Protein AF-A0A1E3PBG1-F1 (afdb_monomer)

Structure (mmCIF, N/CA/C/O backbone):
data_AF-A0A1E3PBG1-F1
#
_entry.id   AF-A0A1E3PBG1-F1
#
loop_
_atom_site.group_PDB
_atom_site.id
_atom_site.type_symbol
_atom_site.label_atom_id
_atom_site.label_alt_id
_atom_site.label_comp_id
_atom_site.label_asym_id
_atom_site.label_entity_id
_atom_site.label_seq_id
_atom_site.pdbx_PDB_ins_code
_atom_site.Cartn_x
_atom_site.Cartn_y
_atom_site.Cartn_z
_atom_site.occupancy
_atom_site.B_iso_or_equiv
_atom_site.auth_seq_id
_atom_site.auth_comp_id
_atom_site.auth_asym_id
_atom_site.auth_atom_id
_atom_site.pdbx_PDB_model_num
ATOM 1 N N . PHE A 1 1 ? -12.358 2.895 -7.546 1.00 63.84 1 PHE A N 1
ATOM 2 C CA . PHE A 1 1 ? -11.305 1.902 -7.284 1.00 63.84 1 PHE A CA 1
ATOM 3 C C . PHE A 1 1 ? -11.435 1.479 -5.840 1.00 63.84 1 PHE A C 1
ATOM 5 O O . PHE A 1 1 ? -11.546 2.349 -4.984 1.00 63.84 1 PHE A O 1
ATOM 12 N N . GLU A 1 2 ? -11.497 0.178 -5.599 1.00 81.00 2 GLU A N 1
ATOM 13 C CA . GLU A 1 2 ? -11.548 -0.421 -4.264 1.00 81.00 2 GLU A CA 1
ATOM 14 C C . GLU A 1 2 ? -10.369 -1.388 -4.160 1.00 81.00 2 GLU A C 1
ATOM 16 O O . GLU A 1 2 ? -9.977 -1.957 -5.180 1.00 81.00 2 GLU A O 1
ATOM 21 N N . TYR A 1 3 ? -9.791 -1.512 -2.965 1.00 85.19 3 TYR A N 1
ATOM 22 C CA . TYR A 1 3 ? -8.651 -2.393 -2.719 1.00 85.19 3 TYR A CA 1
ATOM 23 C C . TYR A 1 3 ? -9.061 -3.583 -1.853 1.00 85.19 3 TYR A C 1
ATOM 25 O O . TYR A 1 3 ? -9.925 -3.469 -0.980 1.00 85.19 3 TYR A O 1
ATOM 33 N N . ALA A 1 4 ? -8.416 -4.721 -2.070 1.00 87.88 4 ALA A N 1
ATOM 34 C CA . ALA A 1 4 ? -8.630 -5.942 -1.311 1.00 87.88 4 ALA A CA 1
ATOM 35 C C . ALA A 1 4 ? -7.569 -6.136 -0.219 1.00 87.88 4 ALA A C 1
ATOM 37 O O . ALA A 1 4 ? -6.464 -5.594 -0.258 1.00 87.88 4 ALA A O 1
ATOM 38 N N . LEU A 1 5 ? -7.918 -6.951 0.777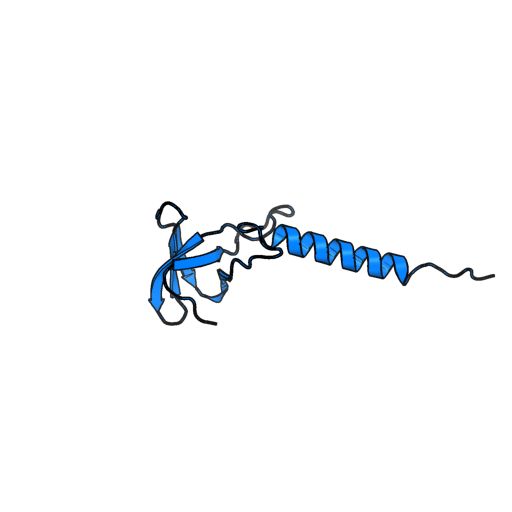 1.00 89.00 5 LEU A N 1
ATOM 39 C CA . LEU A 1 5 ? -6.992 -7.382 1.818 1.00 89.00 5 LEU A CA 1
ATOM 40 C C . LEU A 1 5 ? -5.760 -8.057 1.193 1.00 89.00 5 LEU A C 1
ATOM 42 O O . LEU A 1 5 ? -5.897 -8.949 0.360 1.00 89.00 5 LEU A O 1
ATOM 46 N N . GLY A 1 6 ? -4.564 -7.657 1.625 1.00 85.81 6 GLY A N 1
ATOM 47 C CA . GLY A 1 6 ? -3.296 -8.196 1.131 1.00 85.81 6 GLY A CA 1
ATOM 48 C C . GLY A 1 6 ? -2.783 -7.561 -0.164 1.00 85.81 6 GLY A C 1
ATOM 49 O O . GLY A 1 6 ? -1.672 -7.884 -0.579 1.00 85.81 6 GLY A O 1
ATOM 50 N N . GLU A 1 7 ? -3.528 -6.643 -0.787 1.00 87.44 7 GLU A N 1
ATOM 51 C CA . GLU A 1 7 ? -3.024 -5.930 -1.961 1.00 87.44 7 GLU A CA 1
ATOM 52 C C . GLU A 1 7 ? -1.848 -5.016 -1.623 1.00 87.44 7 GLU A C 1
ATOM 54 O O . GLU A 1 7 ? -1.773 -4.412 -0.547 1.00 87.44 7 GLU A O 1
ATOM 59 N N . LEU A 1 8 ? -0.933 -4.909 -2.588 1.00 87.62 8 LEU A N 1
ATOM 60 C CA . LEU A 1 8 ? 0.242 -4.063 -2.489 1.00 87.62 8 LEU A CA 1
ATOM 61 C C . LEU A 1 8 ? -0.066 -2.664 -3.010 1.00 87.62 8 LEU A C 1
ATOM 63 O O . LEU A 1 8 ? -0.466 -2.470 -4.160 1.00 87.62 8 LEU A O 1
ATOM 67 N N . VAL A 1 9 ? 0.185 -1.677 -2.161 1.00 86.50 9 VAL A N 1
ATOM 68 C CA . VAL A 1 9 ? -0.072 -0.270 -2.447 1.00 86.50 9 VAL A CA 1
ATOM 69 C C . VAL A 1 9 ? 1.129 0.591 -2.086 1.00 86.50 9 VAL A C 1
ATOM 71 O O . VAL A 1 9 ? 1.965 0.250 -1.248 1.00 86.50 9 VAL A O 1
ATOM 74 N N . MET A 1 10 ? 1.200 1.746 -2.724 1.00 85.56 10 MET A N 1
ATOM 75 C CA . MET A 1 10 ? 2.097 2.837 -2.383 1.00 85.56 10 MET A CA 1
ATOM 76 C C . MET A 1 10 ? 1.269 3.956 -1.741 1.00 85.56 10 MET A C 1
ATOM 78 O O . MET A 1 10 ? 0.106 4.167 -2.091 1.00 85.56 10 MET A O 1
ATOM 82 N N . VAL A 1 11 ? 1.866 4.687 -0.802 1.00 84.06 11 VAL A N 1
ATOM 83 C CA . VAL A 1 11 ? 1.206 5.772 -0.064 1.00 84.06 11 VAL A CA 1
ATOM 84 C C . VAL A 1 11 ? 1.801 7.118 -0.466 1.00 84.06 11 VAL A C 1
ATOM 86 O O . VAL A 1 11 ? 3.023 7.292 -0.484 1.00 84.06 11 VAL A O 1
ATOM 89 N N . LYS A 1 12 ? 0.934 8.104 -0.726 1.00 76.75 12 LYS A N 1
ATOM 90 C CA . LYS A 1 12 ? 1.324 9.483 -1.043 1.00 76.75 12 LYS A CA 1
ATOM 91 C C . LYS A 1 12 ? 2.009 10.142 0.153 1.00 76.75 12 LYS A C 1
ATOM 93 O O . LYS A 1 12 ? 1.401 10.294 1.215 1.00 76.75 12 LYS A O 1
ATOM 98 N N . ASN A 1 13 ? 3.244 10.604 -0.024 1.00 69.06 13 ASN A N 1
ATOM 99 C CA . ASN A 1 13 ? 3.946 11.343 1.024 1.00 69.06 13 ASN A CA 1
ATOM 100 C C . ASN A 1 13 ? 3.466 12.812 1.068 1.00 69.06 13 ASN A C 1
ATOM 102 O O . ASN A 1 13 ? 3.249 13.436 0.029 1.00 69.06 13 ASN A O 1
ATOM 106 N N . VAL A 1 14 ? 3.255 13.368 2.267 1.00 58.22 14 VAL A N 1
ATOM 107 C CA . VAL A 1 14 ? 2.683 14.726 2.454 1.00 58.22 14 VAL A CA 1
ATOM 108 C C . VAL A 1 14 ? 3.772 15.789 2.586 1.00 58.22 14 VAL A C 1
ATOM 110 O O . VAL A 1 14 ? 3.537 16.964 2.302 1.00 58.22 14 VAL A O 1
ATOM 113 N N . LYS A 1 15 ? 4.980 15.397 3.011 1.00 56.59 15 LYS A N 1
ATOM 114 C CA . LYS A 1 15 ? 6.097 16.330 3.175 1.00 56.59 15 LYS A CA 1
ATOM 115 C C . LYS A 1 15 ? 6.711 16.642 1.810 1.00 56.59 15 LYS A C 1
ATOM 117 O O . LYS A 1 15 ? 7.408 15.825 1.224 1.00 56.59 15 LYS A O 1
ATOM 122 N N . LYS A 1 16 ? 6.418 17.845 1.310 1.00 45.78 16 LYS A N 1
ATOM 123 C CA . LYS A 1 16 ? 7.002 18.425 0.097 1.00 45.78 16 LYS A CA 1
ATOM 124 C C . LYS A 1 16 ? 8.463 18.806 0.355 1.00 45.78 16 LYS A C 1
ATOM 126 O O . LYS A 1 16 ? 8.728 19.912 0.819 1.00 45.78 16 LYS A O 1
ATOM 131 N N . THR A 1 17 ? 9.411 17.941 0.022 1.00 48.06 17 THR A N 1
ATOM 132 C CA . THR A 1 17 ? 10.768 18.399 -0.313 1.00 48.06 17 THR A CA 1
ATOM 133 C C . THR A 1 17 ? 10.940 18.296 -1.8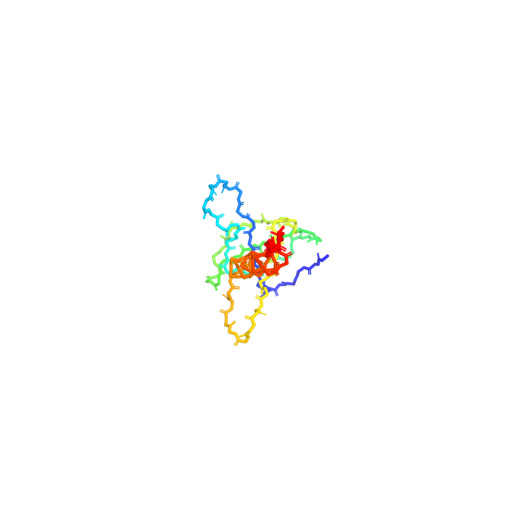28 1.00 48.06 17 THR A C 1
ATOM 135 O O . THR A 1 17 ? 10.372 17.407 -2.458 1.00 48.06 17 THR A O 1
ATOM 138 N N . LYS A 1 18 ? 11.674 19.233 -2.446 1.00 45.59 18 LYS A N 1
ATOM 139 C CA . LYS A 1 18 ? 11.844 19.324 -3.915 1.00 45.59 18 LYS A CA 1
ATOM 140 C C . LYS A 1 18 ? 12.493 18.080 -4.554 1.00 45.59 18 LYS A C 1
ATOM 142 O O . LYS A 1 18 ? 12.547 18.005 -5.776 1.00 45.59 18 LYS A O 1
ATOM 147 N N . PHE A 1 19 ? 12.966 17.130 -3.747 1.00 48.62 19 PHE A N 1
ATOM 148 C CA . PHE A 1 19 ? 13.683 15.932 -4.180 1.00 48.62 19 PHE A CA 1
ATOM 149 C C . PHE A 1 19 ? 13.049 14.617 -3.696 1.00 48.62 19 PHE A C 1
ATOM 151 O O . PHE A 1 19 ? 13.505 13.554 -4.113 1.00 48.62 19 PHE A O 1
ATOM 158 N N . ASP A 1 20 ? 11.996 14.656 -2.869 1.00 45.78 20 ASP A N 1
ATOM 159 C CA . ASP A 1 20 ? 11.293 13.440 -2.451 1.00 45.78 20 ASP A CA 1
ATOM 160 C C . ASP A 1 20 ? 10.325 13.005 -3.544 1.00 45.78 20 ASP A C 1
ATOM 162 O O . ASP A 1 20 ? 9.269 13.605 -3.760 1.00 45.78 20 ASP A O 1
ATOM 166 N N . VAL A 1 21 ? 10.685 11.933 -4.242 1.00 48.72 21 VAL A N 1
ATOM 167 C CA . VAL A 1 21 ? 9.871 11.324 -5.291 1.00 48.72 21 VAL A CA 1
ATOM 168 C C . VAL A 1 21 ? 8.703 10.547 -4.658 1.00 48.72 21 VAL A C 1
ATOM 170 O O . VAL A 1 21 ? 8.690 9.328 -4.574 1.00 48.72 21 VAL A O 1
ATOM 173 N N . PHE A 1 22 ? 7.732 11.316 -4.166 1.00 53.09 22 PHE A N 1
ATOM 174 C CA . PHE A 1 22 ? 6.272 11.151 -4.117 1.00 53.09 22 PHE A CA 1
ATOM 175 C C . PHE A 1 22 ? 5.579 9.861 -3.645 1.00 53.09 22 PHE A C 1
ATOM 177 O O . PHE A 1 22 ? 4.349 9.882 -3.548 1.00 53.09 22 PHE A O 1
ATOM 184 N N . SER A 1 23 ? 6.270 8.794 -3.237 1.00 60.50 23 SER A N 1
ATOM 185 C CA . SER A 1 23 ? 5.576 7.606 -2.711 1.00 60.50 23 SER A CA 1
ATOM 186 C C . SER A 1 23 ? 6.430 6.744 -1.793 1.00 60.50 23 SER A C 1
ATOM 188 O O . SER A 1 23 ? 7.520 6.344 -2.182 1.00 60.50 23 SER A O 1
ATOM 190 N N . ASN A 1 24 ? 5.896 6.375 -0.627 1.00 70.56 24 ASN A N 1
ATOM 191 C CA . ASN A 1 24 ? 6.497 5.356 0.238 1.00 70.56 24 ASN A CA 1
ATOM 192 C C . ASN A 1 24 ? 5.790 4.013 0.024 1.00 70.56 24 ASN A C 1
ATOM 194 O O . ASN A 1 24 ? 4.566 3.978 -0.115 1.00 70.56 24 ASN A O 1
ATOM 198 N N . GLY A 1 25 ? 6.552 2.922 0.010 1.00 72.88 25 GLY A N 1
ATOM 199 C CA . GLY A 1 25 ? 6.041 1.564 -0.163 1.00 72.88 25 GLY A CA 1
ATOM 200 C C . GLY A 1 25 ? 7.051 0.659 -0.876 1.00 72.88 25 GLY A C 1
ATOM 201 O O . GLY A 1 25 ? 8.195 1.073 -1.078 1.00 72.88 25 GLY A O 1
ATOM 202 N N . PRO A 1 26 ? 6.649 -0.560 -1.264 1.00 84.69 26 PRO A N 1
ATOM 203 C CA . PRO A 1 26 ? 5.291 -1.105 -1.174 1.00 84.69 26 PRO A CA 1
ATOM 204 C C . PRO A 1 26 ? 4.856 -1.468 0.247 1.00 84.69 26 PRO A C 1
ATOM 206 O O . PRO A 1 26 ? 5.654 -1.896 1.082 1.00 84.69 26 PRO A O 1
ATOM 209 N N . PHE A 1 27 ? 3.559 -1.331 0.492 1.00 88.69 27 PHE A N 1
ATOM 210 C CA . PHE A 1 27 ? 2.877 -1.681 1.732 1.00 88.69 27 PHE A CA 1
ATOM 211 C C . PHE A 1 27 ? 1.666 -2.566 1.446 1.00 88.69 27 PHE A C 1
ATOM 213 O O . PHE A 1 27 ? 1.215 -2.641 0.310 1.00 88.69 27 PHE A O 1
ATOM 220 N N . LEU A 1 28 ? 1.142 -3.223 2.476 1.00 91.44 28 LEU A N 1
ATOM 221 C CA . LEU A 1 28 ? -0.013 -4.112 2.384 1.00 91.44 28 LEU A CA 1
ATOM 222 C C . LEU A 1 28 ? -1.265 -3.419 2.906 1.00 91.44 28 LEU A C 1
ATOM 224 O O . LEU A 1 28 ? -1.213 -2.761 3.946 1.00 91.44 28 LEU A O 1
ATOM 228 N N . ILE A 1 29 ? -2.402 -3.656 2.255 1.00 92.81 29 ILE A N 1
ATOM 229 C CA . ILE A 1 29 ? -3.711 -3.461 2.881 1.00 92.81 29 ILE A CA 1
ATOM 230 C C . ILE A 1 29 ? -3.885 -4.531 3.965 1.00 92.81 29 ILE A C 1
ATOM 232 O O . ILE A 1 29 ? -4.093 -5.705 3.657 1.00 92.81 29 ILE A O 1
ATOM 236 N N . SER A 1 30 ? -3.793 -4.143 5.238 1.00 94.44 30 SER A N 1
ATOM 237 C CA . SER A 1 30 ? -3.932 -5.057 6.379 1.00 94.44 30 SER A CA 1
ATOM 238 C C . SER A 1 30 ? -5.376 -5.214 6.847 1.00 94.44 30 SER A C 1
ATOM 240 O O . SER A 1 30 ? -5.696 -6.248 7.431 1.00 94.44 30 SER A O 1
ATOM 242 N N . LYS A 1 31 ? -6.252 -4.225 6.593 1.00 95.62 31 LYS A N 1
ATOM 243 C CA . LYS A 1 31 ? -7.712 -4.300 6.821 1.00 95.62 31 LYS A CA 1
ATOM 244 C C . LYS A 1 31 ? -8.487 -3.360 5.898 1.00 95.62 31 LYS A C 1
ATOM 246 O O . LYS A 1 31 ? -8.039 -2.250 5.618 1.00 95.62 31 LYS A O 1
ATOM 251 N N . VAL A 1 32 ? -9.705 -3.761 5.534 1.00 94.75 32 VAL A N 1
ATOM 252 C CA . VAL A 1 32 ? -10.711 -2.893 4.899 1.00 94.75 32 VAL A CA 1
ATOM 253 C C . VAL A 1 32 ? -11.658 -2.396 5.991 1.00 94.75 32 VAL A C 1
ATOM 255 O O . VAL A 1 32 ? -12.403 -3.182 6.569 1.00 94.75 32 VAL A O 1
ATOM 258 N N . LEU A 1 33 ? -11.588 -1.106 6.324 1.00 93.62 33 LEU A N 1
ATOM 259 C CA . LEU A 1 33 ? -12.368 -0.500 7.415 1.00 93.62 33 LEU A CA 1
ATOM 260 C C . LEU A 1 33 ? -13.663 0.152 6.914 1.00 93.62 33 LEU A C 1
ATOM 262 O O . LEU A 1 33 ? -14.592 0.378 7.683 1.00 93.62 33 LEU A O 1
ATOM 266 N N . GLY A 1 34 ? -13.725 0.466 5.623 1.00 90.25 34 GLY A N 1
ATOM 267 C CA . GLY A 1 34 ? -14.894 1.013 4.950 1.00 90.25 34 GLY A CA 1
ATOM 268 C C . GLY A 1 34 ? -14.634 1.143 3.455 1.00 90.25 34 GLY A C 1
ATOM 269 O O . GLY A 1 34 ? -13.530 0.871 2.991 1.00 90.25 34 GLY A O 1
ATOM 270 N N . LYS A 1 35 ? -15.636 1.608 2.701 1.00 87.12 35 LYS A N 1
ATOM 271 C CA . LYS A 1 35 ? -15.592 1.659 1.228 1.00 87.12 35 LYS A CA 1
ATOM 272 C C . LYS A 1 35 ? -14.324 2.324 0.664 1.00 87.12 35 LYS A C 1
ATOM 274 O O . LYS A 1 35 ? -13.781 1.888 -0.345 1.00 87.12 35 LYS A O 1
ATOM 279 N N . HIS A 1 36 ? -13.827 3.363 1.333 1.00 93.00 36 HIS A N 1
ATOM 280 C CA . HIS A 1 36 ? -12.639 4.110 0.910 1.00 93.00 36 HIS A CA 1
ATOM 281 C C . HIS A 1 36 ? -11.568 4.211 1.999 1.00 93.00 36 HIS A C 1
ATOM 283 O O . HIS A 1 36 ? -10.646 5.007 1.865 1.00 93.00 36 HIS A O 1
ATOM 289 N N . THR A 1 37 ? -11.673 3.414 3.063 1.00 94.81 37 THR A N 1
ATOM 290 C CA . THR A 1 37 ? -10.820 3.546 4.247 1.00 94.81 37 THR A CA 1
ATOM 291 C C . THR A 1 37 ? -10.138 2.222 4.546 1.00 94.81 37 THR A C 1
ATOM 293 O O . THR A 1 37 ? -10.804 1.211 4.775 1.00 94.81 37 THR A O 1
ATOM 296 N N . TYR A 1 38 ? -8.808 2.242 4.591 1.00 95.12 38 TYR A N 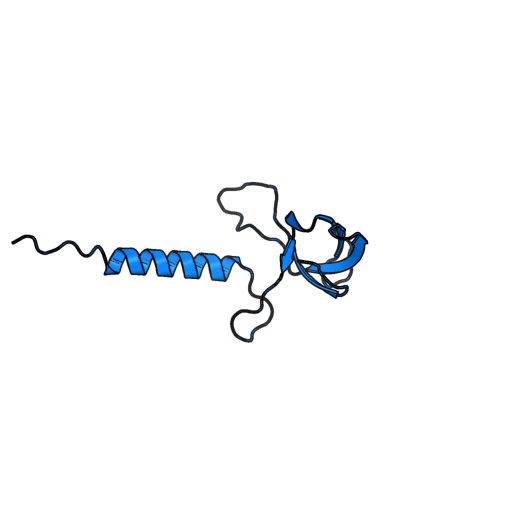1
ATOM 297 C CA . TYR A 1 38 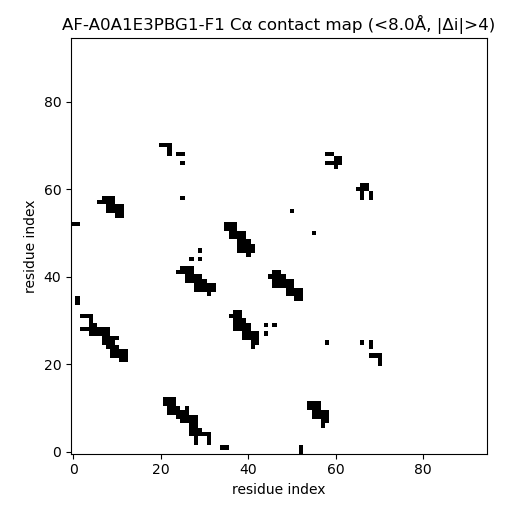? -7.982 1.042 4.677 1.00 95.12 38 TYR A CA 1
ATOM 298 C C . TYR A 1 38 ? -6.917 1.187 5.764 1.00 95.12 38 TYR A C 1
ATOM 300 O O . TYR A 1 38 ? -6.314 2.249 5.913 1.00 95.12 38 TYR A O 1
ATOM 308 N N . GLU A 1 39 ? -6.669 0.120 6.518 1.00 95.69 39 GLU A N 1
ATOM 309 C CA . GLU A 1 39 ? -5.485 0.007 7.372 1.00 95.69 39 GLU A CA 1
ATOM 310 C C . GLU A 1 39 ? -4.326 -0.514 6.520 1.00 95.69 39 GLU A C 1
ATOM 312 O O . GLU A 1 39 ? -4.502 -1.446 5.731 1.00 95.69 39 GLU A O 1
ATOM 317 N N . ILE A 1 40 ? -3.155 0.103 6.659 1.00 93.38 40 ILE A N 1
ATOM 318 C CA . ILE A 1 40 ? -1.965 -0.235 5.879 1.00 93.38 40 ILE A CA 1
ATOM 319 C C . ILE A 1 40 ? -0.841 -0.655 6.813 1.00 93.38 40 ILE A C 1
ATOM 321 O O . ILE A 1 40 ? -0.593 -0.009 7.837 1.00 93.38 40 ILE A O 1
ATOM 325 N N . SER A 1 41 ? -0.111 -1.698 6.426 1.00 92.44 41 SER A N 1
ATOM 326 C CA . SER A 1 41 ? 1.065 -2.190 7.137 1.00 92.44 41 SER A CA 1
ATOM 327 C C . SER A 1 41 ? 2.282 -2.330 6.228 1.00 92.44 41 SER A C 1
ATOM 329 O O . SER A 1 41 ? 2.177 -2.456 5.010 1.00 92.44 41 SER A O 1
ATOM 331 N N . THR A 1 42 ? 3.468 -2.380 6.824 1.00 89.38 42 THR A N 1
ATOM 332 C CA . THR A 1 42 ? 4.669 -2.863 6.135 1.00 89.38 42 THR A CA 1
ATOM 333 C C . THR A 1 42 ? 4.504 -4.326 5.704 1.00 89.38 42 THR A C 1
ATOM 335 O O . THR A 1 42 ? 3.617 -5.033 6.188 1.00 89.38 42 THR A O 1
ATOM 338 N N . LEU A 1 43 ? 5.408 -4.810 4.845 1.00 84.06 43 LEU A N 1
ATOM 339 C CA . LEU A 1 43 ? 5.484 -6.233 4.478 1.00 84.06 43 LEU A CA 1
ATOM 340 C C . LEU A 1 43 ? 5.768 -7.146 5.684 1.00 84.06 43 LEU A C 1
ATOM 342 O O . LEU A 1 43 ? 5.400 -8.311 5.681 1.00 84.06 43 LEU A O 1
ATOM 346 N N . SER A 1 44 ? 6.387 -6.607 6.737 1.00 88.06 44 SER A N 1
ATOM 347 C CA . SER A 1 44 ? 6.598 -7.282 8.024 1.00 88.06 44 SER A CA 1
ATOM 348 C C . SER A 1 44 ? 5.402 -7.174 8.982 1.00 88.06 44 SER A C 1
ATOM 350 O O . SER A 1 44 ? 5.558 -7.390 10.181 1.00 88.06 44 SER A O 1
ATOM 352 N N . HIS A 1 45 ? 4.220 -6.805 8.477 1.00 87.25 45 HIS A N 1
ATOM 353 C CA . HIS A 1 45 ? 2.970 -6.663 9.233 1.00 87.25 45 HIS A CA 1
ATOM 354 C C . HIS A 1 45 ? 2.973 -5.591 10.335 1.00 87.25 45 HIS A C 1
ATOM 356 O O . HIS A 1 45 ? 2.086 -5.565 11.188 1.00 87.25 45 HIS A O 1
ATOM 362 N N . ARG A 1 46 ? 3.915 -4.641 10.314 1.00 91.50 46 ARG A N 1
ATOM 363 C CA . ARG A 1 46 ? 3.859 -3.481 11.211 1.00 91.50 46 ARG A CA 1
ATOM 364 C C . ARG A 1 46 ? 2.852 -2.467 10.675 1.00 91.50 46 ARG A C 1
ATOM 366 O O . ARG A 1 46 ? 3.045 -1.932 9.587 1.00 91.50 46 ARG A O 1
ATOM 373 N N . VAL A 1 47 ? 1.820 -2.157 11.456 1.00 93.94 47 VAL A N 1
ATOM 374 C CA . VAL A 1 47 ? 0.794 -1.169 11.086 1.00 93.94 47 VAL A CA 1
ATOM 375 C C . VAL A 1 47 ? 1.402 0.234 10.983 1.00 93.94 47 VAL A C 1
ATOM 377 O O . VAL A 1 47 ? 2.102 0.692 11.887 1.00 93.94 47 VAL A O 1
ATOM 380 N N . LEU A 1 48 ? 1.129 0.909 9.865 1.00 89.31 48 LEU A N 1
ATOM 381 C CA . LEU A 1 48 ? 1.491 2.305 9.610 1.00 89.31 48 LEU A CA 1
ATOM 382 C C . LEU A 1 48 ? 0.350 3.254 9.977 1.00 89.31 48 LEU A C 1
ATOM 384 O O . LEU A 1 48 ? 0.598 4.364 10.441 1.00 89.31 48 LEU A O 1
ATOM 388 N N . GLY A 1 49 ? -0.891 2.805 9.784 1.00 92.81 49 GLY A N 1
ATOM 389 C CA . GLY A 1 49 ? -2.094 3.535 10.160 1.00 92.81 49 GLY A CA 1
ATOM 390 C C . GLY A 1 49 ? -3.214 3.378 9.141 1.00 92.81 49 GLY A C 1
ATOM 391 O O . GLY A 1 49 ? -3.179 2.500 8.278 1.00 92.81 49 GLY A O 1
ATOM 392 N N . THR A 1 50 ? -4.201 4.262 9.253 1.00 94.81 50 THR A N 1
ATOM 393 C CA . THR A 1 50 ? -5.395 4.275 8.408 1.00 94.81 50 THR A CA 1
ATOM 394 C C . THR A 1 50 ? -5.285 5.337 7.321 1.00 94.81 50 THR A C 1
ATOM 396 O O . THR A 1 50 ? -4.905 6.480 7.586 1.00 94.81 50 THR A O 1
ATOM 399 N N . TYR A 1 51 ? -5.652 4.970 6.097 1.00 91.38 51 TYR A N 1
ATOM 400 C CA . TYR A 1 51 ? -5.547 5.812 4.915 1.00 91.38 51 TYR A CA 1
ATOM 401 C C . TYR A 1 51 ? -6.846 5.809 4.114 1.00 91.38 51 TYR A C 1
ATOM 403 O O . TYR A 1 51 ? -7.529 4.792 3.996 1.00 91.38 51 TYR A O 1
ATOM 411 N N . ASP A 1 52 ? -7.158 6.972 3.548 1.00 92.56 52 ASP A N 1
ATOM 412 C CA . ASP A 1 52 ? -8.216 7.130 2.556 1.00 92.56 52 ASP A CA 1
ATOM 413 C C . ASP A 1 52 ? -7.719 6.703 1.165 1.00 92.56 52 ASP A C 1
ATOM 415 O O . ASP A 1 52 ? -6.539 6.885 0.838 1.00 92.56 52 ASP A O 1
ATOM 419 N N . VAL A 1 53 ? -8.630 6.191 0.335 1.00 89.00 53 VAL A N 1
ATOM 420 C CA . VAL A 1 53 ? -8.379 5.718 -1.034 1.00 89.00 53 VAL A CA 1
ATOM 421 C C . VAL A 1 53 ? -7.630 6.744 -1.896 1.00 89.00 53 VAL A C 1
ATOM 423 O O . VAL A 1 53 ? -6.804 6.374 -2.722 1.00 89.00 53 VAL A O 1
ATOM 426 N N . ASN A 1 54 ? -7.839 8.044 -1.666 1.00 87.31 54 ASN A N 1
ATOM 427 C CA . ASN A 1 54 ? -7.201 9.120 -2.431 1.00 87.31 54 ASN A CA 1
ATOM 428 C C . ASN A 1 54 ? -5.721 9.340 -2.071 1.00 87.31 54 ASN A C 1
ATOM 430 O O . ASN A 1 54 ? -5.021 10.129 -2.714 1.00 87.31 54 ASN A O 1
ATOM 434 N N . ARG A 1 55 ? -5.233 8.687 -1.011 1.00 85.62 55 ARG A N 1
ATOM 435 C CA . ARG A 1 55 ? -3.840 8.771 -0.543 1.00 85.62 55 ARG A CA 1
ATOM 436 C C . ARG A 1 55 ? -3.034 7.521 -0.882 1.00 85.62 55 ARG A C 1
ATOM 438 O O . ARG A 1 55 ? -1.854 7.474 -0.536 1.00 85.62 55 ARG A O 1
ATOM 445 N N . ILE A 1 56 ? -3.657 6.553 -1.547 1.00 85.75 56 ILE A N 1
ATOM 446 C CA . ILE A 1 56 ? -3.056 5.284 -1.939 1.00 85.75 56 ILE A CA 1
ATOM 447 C C . ILE A 1 56 ? -3.165 5.073 -3.439 1.00 85.75 56 ILE A C 1
ATOM 449 O O . ILE A 1 56 ? -4.106 5.525 -4.089 1.00 85.75 56 ILE A O 1
ATOM 453 N N . PHE A 1 57 ? -2.190 4.371 -3.988 1.00 84.31 57 PHE A N 1
ATOM 454 C CA . PHE A 1 57 ? -2.185 3.965 -5.384 1.00 84.31 57 PHE A CA 1
ATOM 455 C C . PHE A 1 57 ? -1.612 2.552 -5.490 1.00 84.31 57 PHE A C 1
ATOM 457 O O . PHE A 1 57 ? -0.752 2.182 -4.684 1.00 84.31 57 PHE A O 1
ATOM 464 N N . PRO A 1 58 ? -2.089 1.741 -6.444 1.00 80.69 58 PRO A N 1
ATOM 465 C CA . PRO A 1 58 ? -1.645 0.360 -6.576 1.00 80.69 58 PRO A CA 1
ATOM 466 C C . PRO A 1 58 ? -0.144 0.305 -6.864 1.00 80.69 58 PRO A C 1
ATOM 468 O O . PRO A 1 58 ? 0.399 1.104 -7.635 1.00 80.69 58 PRO A O 1
ATOM 471 N N . ALA A 1 59 ? 0.539 -0.654 -6.245 1.00 78.38 59 ALA A N 1
ATOM 472 C CA . ALA A 1 59 ? 1.928 -0.946 -6.555 1.00 78.38 59 ALA A CA 1
ATOM 473 C C . ALA A 1 59 ? 1.984 -1.767 -7.856 1.00 78.38 59 ALA A C 1
ATOM 475 O O . ALA A 1 59 ? 2.028 -2.994 -7.828 1.00 78.38 59 ALA A O 1
ATOM 476 N N . TYR A 1 60 ? 1.937 -1.100 -9.013 1.00 65.19 60 TYR A N 1
ATOM 477 C CA . TYR A 1 60 ? 2.048 -1.781 -10.307 1.00 65.19 60 TYR A CA 1
ATOM 478 C C . TYR A 1 60 ? 3.433 -2.428 -10.483 1.00 65.19 60 TYR A C 1
ATOM 480 O O . TYR A 1 60 ? 4.463 -1.791 -10.261 1.00 65.19 60 TYR A O 1
ATOM 488 N N . GLN A 1 61 ? 3.465 -3.682 -10.944 1.00 53.31 61 GLN A N 1
ATOM 489 C CA . GLN A 1 61 ? 4.662 -4.289 -11.526 1.00 53.31 61 GLN A CA 1
A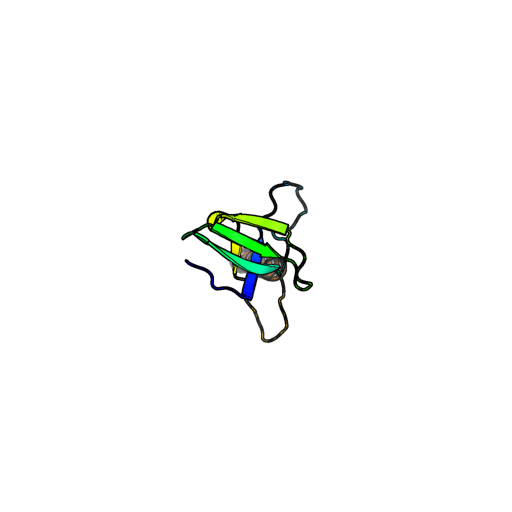TOM 490 C C . GLN A 1 61 ? 4.806 -3.804 -12.970 1.00 53.31 61 GLN A C 1
ATOM 492 O O . GLN A 1 61 ? 3.977 -4.118 -13.819 1.00 53.31 61 GLN A O 1
ATOM 497 N N . VAL A 1 62 ? 5.877 -3.074 -13.270 1.00 42.44 62 VAL A N 1
ATOM 498 C CA . VAL A 1 62 ? 6.281 -2.791 -14.651 1.00 42.44 62 VAL A CA 1
ATOM 499 C C . VAL A 1 62 ? 7.525 -3.634 -14.938 1.00 42.44 62 VAL A C 1
ATOM 501 O O . VAL A 1 62 ? 8.529 -3.495 -14.245 1.00 42.44 62 VAL A O 1
ATOM 504 N N . LEU A 1 63 ? 7.433 -4.515 -15.945 1.00 41.38 63 LEU A N 1
ATOM 505 C CA . LEU A 1 63 ? 8.522 -5.342 -16.504 1.00 41.38 63 LEU A CA 1
ATOM 506 C C . LEU A 1 63 ? 8.991 -6.558 -15.671 1.00 41.38 63 LEU A C 1
ATOM 508 O O . LEU A 1 63 ? 10.190 -6.772 -15.511 1.00 41.38 63 LEU A O 1
ATOM 512 N N . GLY A 1 64 ? 8.071 -7.391 -15.168 1.00 38.25 64 GLY A N 1
ATOM 513 C CA . GLY A 1 64 ? 8.404 -8.761 -14.723 1.00 38.25 64 GLY A CA 1
ATOM 514 C C . GLY A 1 64 ? 9.393 -8.884 -13.552 1.00 38.25 64 GLY A C 1
ATOM 515 O O . GLY A 1 64 ? 9.957 -9.955 -13.343 1.00 38.25 64 GLY A O 1
ATOM 516 N N . SER A 1 65 ? 9.615 -7.814 -12.785 1.00 37.38 65 SER A N 1
ATOM 517 C CA . SER A 1 65 ? 10.520 -7.793 -11.630 1.00 37.38 65 SER A CA 1
ATOM 518 C C . SER A 1 65 ? 9.795 -7.264 -10.3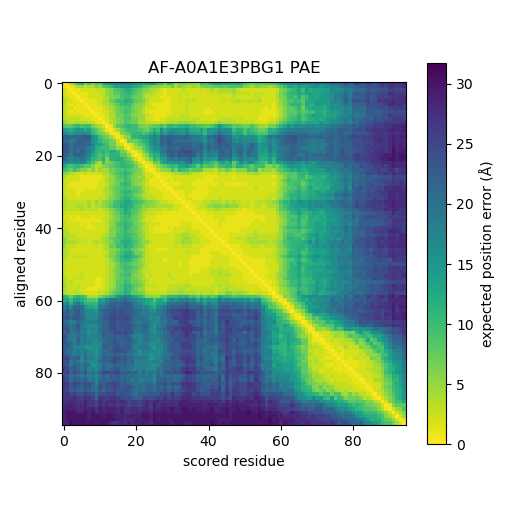82 1.00 37.38 65 SER A C 1
ATOM 520 O O . SER A 1 65 ? 8.867 -6.458 -10.523 1.00 37.38 65 SER A O 1
ATOM 522 N N . PRO A 1 66 ? 10.165 -7.695 -9.158 1.00 41.50 66 PRO A N 1
ATOM 523 C CA . PRO A 1 66 ? 9.489 -7.278 -7.935 1.00 41.50 66 PRO A CA 1
ATOM 524 C C . PRO A 1 66 ? 9.570 -5.755 -7.756 1.00 41.50 66 PRO A C 1
ATOM 526 O O . PRO A 1 66 ? 10.644 -5.197 -7.572 1.00 41.50 66 PRO A O 1
ATOM 529 N N . ILE A 1 67 ? 8.405 -5.109 -7.837 1.00 53.50 67 ILE A N 1
ATOM 530 C CA . ILE A 1 67 ? 8.047 -3.777 -7.330 1.00 53.50 67 ILE A CA 1
ATOM 531 C C . ILE A 1 67 ? 9.140 -2.706 -7.502 1.00 53.50 67 ILE A C 1
ATOM 533 O O . ILE A 1 67 ? 9.838 -2.331 -6.559 1.00 53.50 67 ILE A O 1
ATOM 537 N N . ARG A 1 68 ? 9.237 -2.139 -8.709 1.00 42.78 68 ARG A N 1
ATOM 538 C CA . ARG A 1 68 ? 9.897 -0.842 -8.921 1.00 42.78 68 ARG A CA 1
ATOM 539 C C . ARG A 1 68 ? 8.870 0.278 -8.792 1.00 42.78 68 ARG A C 1
ATOM 541 O O . ARG A 1 68 ? 7.869 0.309 -9.499 1.00 42.78 68 ARG A O 1
ATOM 548 N N . SER A 1 69 ? 9.126 1.175 -7.843 1.00 48.09 69 SER A N 1
ATOM 549 C CA . SER A 1 69 ? 8.296 2.338 -7.520 1.00 48.09 69 SER A CA 1
ATOM 550 C C . SER A 1 69 ? 8.024 3.220 -8.752 1.00 48.09 69 SER A C 1
ATOM 552 O O . SER A 1 69 ? 8.869 3.361 -9.637 1.00 48.09 69 SER A O 1
ATOM 554 N N . TYR A 1 70 ? 6.869 3.896 -8.752 1.00 50.53 70 TYR A N 1
ATOM 555 C CA . TYR A 1 70 ? 6.440 4.913 -9.727 1.00 50.53 70 TYR A CA 1
ATOM 556 C C . TYR A 1 70 ? 7.510 5.986 -10.033 1.00 50.53 70 TYR A C 1
ATOM 558 O O . TYR A 1 70 ? 7.448 6.641 -11.073 1.00 50.53 70 TYR A O 1
ATOM 566 N N . SER A 1 71 ? 8.524 6.151 -9.173 1.00 52.38 71 SER A N 1
ATOM 567 C CA . SER A 1 71 ? 9.715 6.977 -9.420 1.00 52.38 71 SER A CA 1
ATOM 568 C C . SER A 1 71 ? 10.486 6.600 -10.689 1.00 52.38 71 SER A C 1
ATOM 570 O O . SER A 1 71 ? 11.008 7.482 -11.367 1.00 52.38 71 SER A O 1
ATOM 572 N N . ASP A 1 72 ? 10.568 5.310 -11.017 1.00 50.66 72 ASP A N 1
ATOM 573 C CA . ASP A 1 72 ? 11.254 4.851 -12.229 1.00 50.66 72 ASP A CA 1
ATOM 574 C C . ASP A 1 72 ? 10.398 5.131 -13.469 1.00 50.66 72 ASP A C 1
ATOM 576 O O . ASP A 1 72 ? 10.919 5.574 -14.489 1.00 50.66 72 ASP A O 1
ATOM 580 N N . ILE A 1 73 ? 9.076 4.974 -13.348 1.00 52.75 73 ILE A N 1
ATOM 581 C CA . ILE A 1 73 ? 8.110 5.276 -14.413 1.00 52.75 73 ILE A CA 1
ATOM 582 C C . ILE A 1 73 ? 8.105 6.775 -14.720 1.00 52.75 73 ILE A C 1
ATOM 584 O O . ILE A 1 73 ? 8.223 7.173 -15.872 1.00 52.75 73 ILE A O 1
ATOM 588 N N . SER A 1 74 ? 8.025 7.626 -13.699 1.00 54.44 74 SER A N 1
ATOM 589 C CA . SER A 1 74 ? 8.002 9.083 -13.882 1.00 54.44 74 SER A CA 1
ATOM 590 C C . SER A 1 74 ? 9.325 9.629 -14.428 1.00 54.44 74 SER A C 1
ATOM 592 O O . SER A 1 74 ? 9.302 10.533 -15.259 1.00 54.44 74 SER A O 1
ATOM 594 N N . LYS A 1 75 ? 10.475 9.040 -14.065 1.00 59.00 75 LYS A N 1
ATOM 595 C CA . LYS A 1 75 ? 11.757 9.346 -14.726 1.00 59.00 75 LYS A CA 1
ATOM 596 C C . LYS A 1 75 ? 11.764 8.936 -16.196 1.00 59.00 75 LYS A C 1
ATOM 598 O O . LYS A 1 75 ? 12.253 9.701 -17.019 1.00 59.00 75 LYS A O 1
ATOM 603 N N . GLN A 1 76 ? 11.237 7.759 -16.529 1.00 57.94 76 GLN A N 1
ATOM 604 C CA . GLN A 1 76 ? 11.175 7.289 -17.915 1.00 57.94 76 GLN A CA 1
ATOM 605 C C . GLN A 1 76 ? 10.217 8.122 -18.767 1.00 57.94 76 GLN A C 1
ATOM 607 O O . GLN A 1 76 ? 10.588 8.494 -19.873 1.00 57.94 76 GLN A O 1
ATOM 612 N N . ILE A 1 77 ? 9.042 8.485 -18.243 1.00 59.88 77 ILE A N 1
ATOM 613 C CA . ILE A 1 77 ? 8.101 9.389 -18.920 1.00 59.88 77 ILE A CA 1
ATOM 614 C C . ILE A 1 77 ? 8.757 10.753 -19.139 1.00 59.88 77 ILE A C 1
ATOM 616 O O . ILE A 1 77 ? 8.766 11.243 -20.261 1.00 59.88 77 ILE A O 1
ATOM 620 N N . PHE A 1 78 ? 9.393 11.326 -18.113 1.00 63.66 78 PHE A N 1
ATOM 621 C CA . PHE A 1 78 ? 10.093 12.605 -18.245 1.00 63.66 78 PHE A CA 1
ATOM 622 C C . PHE A 1 78 ? 11.240 12.550 -19.269 1.00 63.66 78 PHE A C 1
ATOM 624 O O . PHE A 1 78 ? 11.425 13.478 -20.052 1.00 63.66 78 PHE A O 1
ATOM 631 N N . LEU A 1 79 ? 12.015 11.461 -19.292 1.00 62.03 79 LEU A N 1
ATOM 632 C CA . LEU A 1 79 ? 13.067 11.251 -20.290 1.00 62.03 79 LEU A CA 1
ATOM 633 C C . LEU A 1 79 ? 12.491 11.097 -21.703 1.00 62.03 79 LEU A C 1
ATOM 635 O O . LEU A 1 79 ? 13.033 11.689 -22.633 1.00 62.03 79 LEU A O 1
ATOM 639 N N . ALA A 1 80 ? 11.393 10.356 -21.858 1.00 58.62 80 ALA A N 1
ATOM 640 C CA . ALA A 1 80 ? 10.714 10.161 -23.134 1.00 58.62 80 ALA A CA 1
ATOM 641 C C . ALA A 1 80 ? 10.100 11.468 -23.661 1.00 58.62 80 ALA A C 1
ATOM 643 O O . ALA A 1 80 ? 10.278 11.794 -24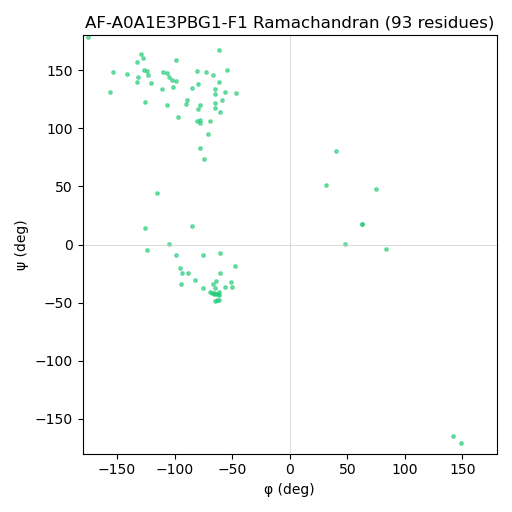.831 1.00 58.62 80 ALA A O 1
ATOM 644 N N . GLU A 1 81 ? 9.460 12.267 -22.803 1.00 57.00 81 GLU A N 1
ATOM 645 C CA . GLU A 1 81 ? 8.965 13.604 -23.154 1.00 57.00 81 GLU A CA 1
ATOM 646 C C . GLU A 1 81 ? 10.113 14.527 -23.569 1.00 57.00 81 GLU A C 1
ATOM 648 O O . GLU A 1 81 ? 10.027 15.215 -24.585 1.00 57.00 81 GLU A O 1
ATOM 653 N N . LYS A 1 82 ? 11.236 14.501 -22.841 1.00 64.25 82 LYS A N 1
ATOM 654 C CA . LYS A 1 82 ? 12.414 15.307 -23.179 1.00 64.25 82 LYS A CA 1
ATOM 655 C C . LYS A 1 82 ? 13.036 14.890 -24.517 1.00 64.25 82 LYS A C 1
ATOM 657 O O . LYS A 1 82 ? 13.478 15.751 -25.272 1.00 64.25 82 LYS A O 1
ATOM 662 N N . GLN A 1 83 ? 13.057 13.593 -24.821 1.00 60.75 83 GLN A N 1
ATOM 663 C CA . GLN A 1 83 ? 13.514 13.067 -26.110 1.00 60.75 83 GLN A CA 1
ATOM 664 C C . GLN A 1 83 ? 12.551 13.418 -27.248 1.00 60.75 83 GLN A C 1
ATOM 666 O O . GLN A 1 83 ? 13.005 13.819 -28.313 1.00 60.75 83 GLN A O 1
ATOM 671 N N . PHE A 1 84 ? 11.239 13.343 -27.019 1.00 62.00 84 PHE A N 1
ATOM 672 C CA . PHE A 1 84 ? 10.223 13.755 -27.988 1.00 62.00 84 PHE A CA 1
ATOM 673 C C . PHE A 1 84 ? 10.325 15.250 -28.319 1.00 62.00 84 PHE A C 1
ATOM 675 O O . PHE A 1 84 ? 10.270 15.631 -29.485 1.00 62.00 84 PHE A O 1
ATOM 682 N N . VAL A 1 85 ? 10.535 16.096 -27.307 1.00 62.66 85 VAL A N 1
ATOM 683 C CA . VAL A 1 85 ? 10.791 17.533 -27.486 1.00 62.66 85 VAL A CA 1
ATOM 684 C C . VAL A 1 85 ? 12.092 17.753 -28.259 1.00 62.66 85 VAL A C 1
ATOM 686 O O . VAL A 1 85 ? 12.087 18.492 -29.233 1.00 62.66 85 VAL A O 1
ATOM 689 N N . ALA A 1 86 ? 13.190 17.082 -27.899 1.00 60.56 86 ALA A N 1
ATOM 690 C CA . ALA A 1 86 ? 14.470 17.226 -28.600 1.00 60.56 86 ALA A CA 1
ATOM 691 C C . ALA A 1 86 ? 14.433 16.738 -30.061 1.00 60.56 86 ALA A C 1
ATOM 693 O O . ALA A 1 86 ? 15.150 17.272 -30.901 1.00 60.56 86 ALA A O 1
ATOM 694 N N . HIS A 1 87 ? 13.608 15.733 -30.364 1.00 57.88 87 HIS A N 1
ATOM 695 C CA . HIS A 1 87 ? 13.465 15.174 -31.708 1.00 57.88 87 HIS A CA 1
ATOM 696 C C . HIS A 1 87 ? 12.508 15.989 -32.594 1.00 57.88 87 HIS A C 1
ATOM 698 O O . HIS A 1 87 ? 12.702 16.041 -33.802 1.00 57.88 87 HIS A O 1
ATOM 704 N N . ASN A 1 88 ? 11.489 16.638 -32.018 1.00 57.59 88 ASN A N 1
ATOM 705 C CA . ASN A 1 88 ? 10.509 17.437 -32.772 1.00 57.59 88 ASN A CA 1
ATOM 706 C C . ASN A 1 88 ? 10.785 18.951 -32.763 1.00 57.59 88 ASN A C 1
ATOM 708 O O . ASN A 1 88 ? 10.144 19.687 -33.505 1.00 57.59 88 ASN A O 1
ATOM 712 N N . LEU A 1 89 ? 11.733 19.417 -31.947 1.00 54.25 89 LEU A N 1
ATOM 713 C CA . LEU A 1 89 ? 12.291 20.774 -31.973 1.00 54.25 89 LEU A CA 1
ATOM 714 C C . LEU A 1 89 ? 13.778 20.729 -32.346 1.00 54.25 89 LEU A C 1
ATOM 716 O O . LEU A 1 89 ? 14.599 21.410 -31.730 1.00 54.25 89 LEU A O 1
ATOM 720 N N . GLN A 1 90 ? 14.150 19.933 -33.353 1.00 52.34 90 GLN A N 1
ATOM 721 C CA . GLN A 1 90 ? 15.340 20.306 -34.109 1.00 52.34 90 GLN A CA 1
ATOM 722 C C . GLN A 1 90 ? 15.001 21.621 -34.816 1.00 52.34 90 GLN A C 1
ATOM 724 O O . GLN A 1 90 ? 14.045 21.638 -35.596 1.00 52.34 90 GLN A O 1
ATOM 729 N N . PRO A 1 91 ? 15.706 22.728 -34.526 1.00 49.19 91 PRO A N 1
ATOM 730 C CA . PRO A 1 91 ? 15.567 23.899 -35.365 1.00 49.19 91 PRO A CA 1
ATOM 731 C C . PRO A 1 91 ? 15.960 23.459 -36.778 1.00 49.19 91 PRO A C 1
ATOM 733 O O . PRO A 1 91 ? 17.063 22.940 -36.973 1.00 49.19 91 PRO A O 1
ATOM 736 N N . GLY A 1 92 ? 15.071 23.666 -37.756 1.00 48.34 92 GLY A N 1
ATOM 737 C CA . GLY A 1 92 ? 15.557 23.953 -39.103 1.00 48.34 92 GLY A CA 1
ATOM 738 C C . GLY A 1 92 ? 16.656 25.009 -38.934 1.00 48.34 92 GLY A C 1
ATOM 739 O O . GLY A 1 92 ? 16.516 25.932 -38.135 1.00 48.34 92 GLY A O 1
ATOM 740 N N . GLN A 1 93 ? 17.848 24.853 -39.504 1.00 51.66 93 GLN A N 1
ATOM 741 C CA . GLN A 1 93 ? 18.010 24.938 -40.954 1.00 51.66 93 GLN A CA 1
ATOM 742 C C . GLN A 1 93 ? 16.986 25.914 -41.545 1.00 51.66 93 GLN A C 1
ATOM 744 O O . GLN A 1 93 ? 16.212 25.560 -42.423 1.00 51.66 93 GLN A O 1
ATOM 749 N N . ASP A 1 94 ? 16.939 27.115 -40.969 1.00 43.09 94 ASP A N 1
ATOM 750 C CA . ASP A 1 94 ? 16.575 28.299 -41.723 1.00 43.09 94 ASP A CA 1
ATOM 751 C C . ASP A 1 94 ? 17.840 28.660 -42.515 1.00 43.09 94 ASP A C 1
ATOM 753 O O . ASP A 1 94 ? 18.869 29.015 -41.928 1.00 43.09 94 ASP A O 1
ATOM 757 N N . ASP A 1 95 ? 17.767 28.403 -43.821 1.00 42.94 95 ASP A N 1
ATOM 758 C CA . ASP A 1 95 ? 18.740 28.796 -44.846 1.00 42.94 95 ASP A CA 1
ATOM 759 C C . ASP A 1 95 ? 18.995 30.317 -44.872 1.00 42.94 95 ASP A C 1
ATOM 761 O O . ASP A 1 95 ? 18.049 31.099 -44.607 1.00 42.94 95 ASP A O 1
#

Organism: Wickerhamomyces anomalus (strain ATCC 58044 / CBS 1984 / NCYC 433 / NRRL Y-366-8) (NCBI:txid683960)

Sequence (95 aa):
FEYALGELVMVKNVKKTKFDVFSNGPFLISKVLGKHTYEISTLSHRVLGTYDVNRIFPAYQVLGSPIRSYSDISKQIFLAEKQFVAHNLQPGQDD

Radius of gyration: 18.36 Å; Cα contacts (8 Å, |Δi|>4): 134; chains: 1; bounding box: 34×38×56 Å

Nearest PDB structures (foldseek):
  3oyj-assembly1_A-2  TM=9.031E-01  e=5.271E-02  Human spumaretrovirus
  3oyn-assembly1_A  TM=9.044E-01  e=5.271E-02  Human spumaretrovirus
  3s3n-assembly1_A-2  TM=9.009E-01  e=7.090E-02  Human spumaretrovirus
  6rny-assembly1_O  TM=8.797E-01  e=6.297E-02  Human spumaretrovirus
  4bac-assembly1_A-2  TM=8.863E-01  e=1.361E-01  Human spumaretrovirus

Secondary structure (DSSP, 8-state):
----TT-EEEEE-----TT--SEEEEEEEEEEEETTEEEEE-TT--EEEEEEGGGEEE----SSSS---HHHHHHHHHHHHHHHHHHH-PPP---

Solvent-accessible surface area (backbone atoms only — not comparable to full-atom values): 5815 Å² total; per-residue (Å²): 138,79,84,55,75,67,40,51,26,27,36,58,61,82,79,85,50,104,79,63,72,64,55,51,69,73,25,26,28,73,38,77,77,48,89,51,32,32,31,33,15,42,85,85,68,49,75,77,48,76,44,48,56,93,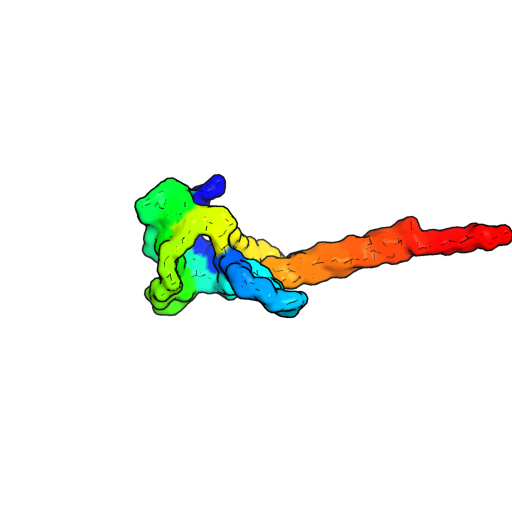46,48,45,76,56,57,67,71,82,94,47,90,71,59,59,70,58,59,56,54,51,49,51,53,51,49,53,51,48,52,49,56,69,74,58,58,74,70,85,75,127

Mean predicted aligned error: 13.54 Å

Foldseek 3Di:
DFDDFFFWKWFFDPDDDPPPPGTDDRWTQHDDPDRFKTFIGHPVRHTPGIDGNVGIDGQDDDDPDPGDDCSVVVVVVVVVVVVVCVVVPPDDDPD

pLDDT: mean 70.51, std 18.77, range [37.38, 95.69]

=== Feature glossary ===
Feature key, reading from the visual/contextual features back to the raw sequence:

Rendered structure images. Six rendered views show the 3D structure from the faces of a cube — i.e. along ±x, ±y, ±z. Rendering representation is drawn randomly per protein from cartoon (secondary-structure ribbons), sticks (backbone bonds), or molecular surface; coloring is either N→C rainbow (blue at the N-terminus through red at the C-terminus) or one color per chain.

Contact-map, Ramachandran, and PAE plots. The contact map is a binary N×N matrix image: pixel (i, j) is dark where Cα_i and Cα_j are within 8 Å and |i−j|>4. Because the |i−j|>4 filter removes local helical contacts, off-diagonal stripes parallel to the main diagonal indicate parallel β-sheets; stripes perpendicular to it indicate antiparallel β-sheets. The Ramachandran plot scatters every residue's (φ, ψ) pair against the sterically allowed regions. The PAE heatmap renders the predicted-aligned-error matrix.

InterPro / GO / CATH / organism. Database cross-references. InterPro integrates a dozen domain/family signature databases into unified entries with residue-range hits. GO terms attach function/process/location labels with evidence codes. CATH codes position the fold in a four-level structural taxonomy. Organism is the NCBI-taxonomy species name.

Nearest PDB structures. The Foldseek neighbor list gives the closest experimentally determined structures in the PDB, ranked by structural alignment. TM-score near 1 means near-identical fold; near 0.3 means only rough topology match. This is how one finds what a novel AlphaFold prediction most resembles in the solved-structure universe.

Predicted aligned error. PAE(i, j) answers: if I align the predicted and true structures on residue i, how far off (in Å) do I expect residue j to be? A block-diagonal PAE matrix with low values on the blocks and high values off-diagonal is the signature of a multi-domain protein with confidently predicted domains but uncertain inter-domain orientation.

Solvent-accessible surface area. Accessible surface area quantifies burial. A residue with SASA near zero is packed into the hydrophob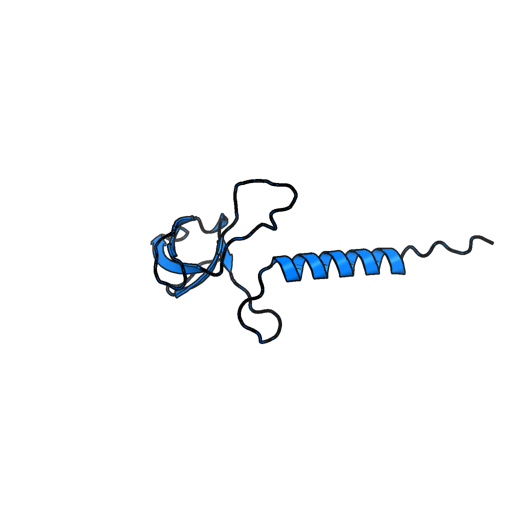ic core; one with SASA >100 Å² sits on the surface. Computed here via the Shrake–Rupley numerical algorithm with a 1.4 Å probe.

B-factor. B-factor (Debye–Waller factor) reflects atomic displacement in the crystal lattice. It is an experimental observable (units Å²), not a prediction; low values mean the atom is pinned down, high values mean it moves or is heterogeneous across the crystal.

pLDDT. For AlphaFold models, the B-factor field carries pLDDT — the model's own estimate of local accuracy on a 0–100 scale. Regions with pLDDT<50 should be treated as essentially unmodeled; they often correspond to intrinsically disordered segments.

Backbone torsions (φ/ψ). φ (phi) and ψ (psi) are the two rotatable backbone dihedrals per residue: φ is the C(i-1)–N–Cα–C torsion, ψ is the N–Cα–C–N(i+1) torsion, both in degrees on (−180°, 180°]. α-helical residues cluster near (−60°, −45°); β-strand residues near (−120°, +130°). A Ramachandran plot is simply a scatter of (φ, ψ) for every residue.

Radius of gyration, Cα contacts, bounding box. Radius of gyration (Rg) is the root-mean-square distance of Cα atoms from their centroid — a single number for overall size and compactness. A globular domain of N residues has Rg ≈ 2.2·N^0.38 Å; an extended or disordered chain has a much larger Rg. The Cα contact count is the number of residue pairs whose Cα atoms are within 8 Å and are more than four positions apart in sequence — a standard proxy for tertiary packing density. The bounding box is the smallest axis-aligned box enclosing all Cα atoms.

Secondary structure (3-state, P-SEA). Three-state secondary structure (P-SEA) collapses the eight DSSP classes into helix (a), strand (b), and coil (c). P-SEA assigns these from Cα geometry alone — distances and angles — without requiring backbone oxygens, so it works on any Cα trace.

Secondary structure (8-state, DSSP). DSSP 8-state secondary structure assigns each residue one of H (α-helix), G (3₁₀-helix), I (π-helix), E (extended β-strand), B (isolated β-bridge), T (hydrogen-bonded turn), S (bend), or '-' (coil). The assignment is computed from backbone hydrogen-bond geometry via the Kabsch–Sander algorithm.

Foldseek 3Di. A 3Di character summarizes, for each residue, the relative orientation of the Cα frame of its nearest spatial neighbor. Because it encodes fold topology rather than chemistry, 3Di alignments detect remote structural similarity that sequence alignment misses.

mmCIF coordinates. The mmCIF block holds the 3D Cartesian coordinates of each backbone atom (N, Cα, C, O) in ångströms. mmCIF is the PDB's canonical archive format — a tagged-loop text representation of the atomic model.

Sequence. Sequence gives the chain of amino acids in standard one-letter code (A=alanine, C=cysteine, …, Y=tyrosine), read N→C. It is the only feature that is directly encoded by the gene; all structural features are derived from the folded form of this sequence.